Protein AF-A0A382HHN2-F1 (afdb_monomer)

Organism: NCBI:txid408172

Radius of gyration: 18.74 Å; Cα contacts (8 Å, |Δi|>4): 79; chains: 1; bounding box: 40×40×40 Å

Secondary structure (DSSP, 8-state):
--HHHHTT-SSEEE----TT-TTSSTT-HHHHHHHHHHHHHHHHH--S--EEEP----TTTTTTTTTTT---HHHHHHHHHHHHHHHHHHHHHHHTT---

Mean predicted aligned error: 4.88 Å

Foldseek 3Di:
DPVLVVVLAFAEEAEPDDPPARQADPPPVVSNVVSVVVRVVCVVPPPGRDYDYDPGAHPVGDPCPCVPVDDDPVCPVVVVVVVVVVVVVVVVCVVVVNDD

pLDDT: mean 94.33, std 5.47, range [62.47, 98.44]

Sequence (100 aa):
MDIVTWCNVPRYLHNDLPLGNPLGAPYDMEAQRQSIETALNLVETMNEPGVHVSNLSWPDGESWKPVYGRVTEANTEQLLQMGKENRARRAADKAQGLTR

Solvent-accessible surface area (backbone atoms only — not comparable to full-atom values): 6194 Å² total; per-residue (Å²): 126,61,68,59,58,72,67,52,40,63,73,42,72,43,54,80,51,64,91,95,30,77,46,35,62,90,90,38,62,65,50,31,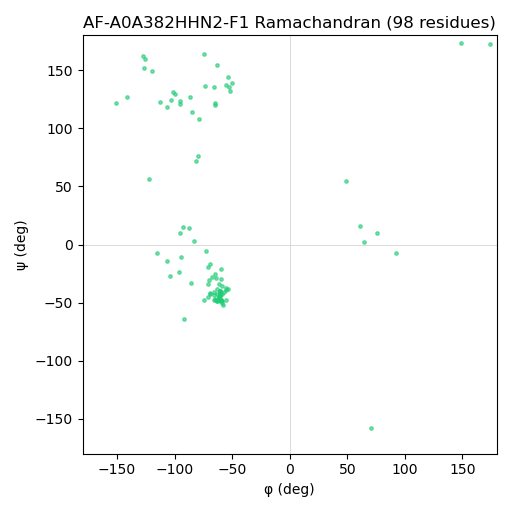48,51,44,51,53,52,48,54,47,43,69,78,68,54,89,57,62,39,78,46,73,57,89,65,73,49,93,85,52,70,72,59,64,80,61,58,90,59,82,43,86,93,45,44,66,60,52,51,50,54,51,52,51,54,52,52,48,54,53,50,38,49,74,73,68,52,78,132

Structure (mmCIF, N/CA/C/O backbone):
data_AF-A0A382HHN2-F1
#
_entry.id   AF-A0A382HHN2-F1
#
loop_
_atom_site.group_PDB
_atom_site.id
_atom_site.type_symbol
_atom_site.label_atom_id
_atom_site.label_alt_id
_atom_site.label_comp_id
_atom_site.label_asym_id
_atom_site.label_entity_id
_atom_site.label_seq_id
_atom_site.pdbx_PDB_ins_code
_atom_site.Cartn_x
_atom_site.Cartn_y
_atom_site.Cartn_z
_atom_site.occupancy
_atom_site.B_iso_or_equiv
_atom_site.auth_seq_id
_atom_site.auth_comp_id
_atom_site.auth_asym_id
_atom_site.auth_atom_id
_atom_site.pdbx_PDB_model_num
ATOM 1 N N . MET A 1 1 ? 6.295 -7.614 6.086 1.00 65.00 1 MET A N 1
ATOM 2 C CA . MET A 1 1 ? 5.400 -8.642 5.509 1.00 65.00 1 MET A CA 1
ATOM 3 C C . MET A 1 1 ? 5.031 -9.672 6.571 1.00 65.00 1 MET A C 1
ATOM 5 O O . MET A 1 1 ? 5.408 -10.826 6.451 1.00 65.00 1 MET A O 1
ATOM 9 N N . ASP A 1 2 ? 4.348 -9.264 7.642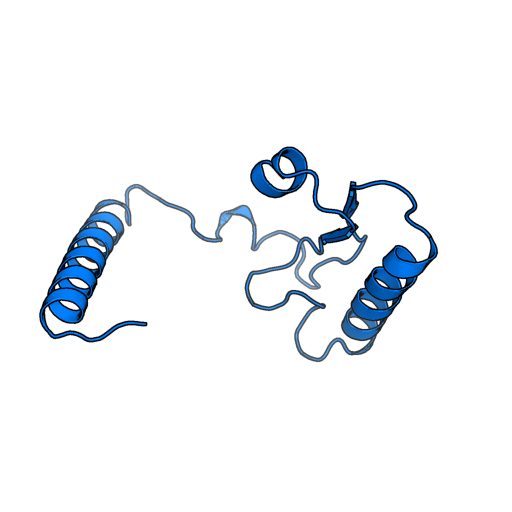 1.00 80.69 2 ASP A N 1
ATOM 10 C CA . ASP A 1 2 ? 4.087 -10.173 8.771 1.00 80.69 2 ASP A CA 1
ATOM 11 C C . ASP A 1 2 ? 2.745 -10.899 8.586 1.00 80.69 2 ASP A C 1
ATOM 13 O O . ASP A 1 2 ? 2.705 -12.084 8.274 1.00 80.69 2 ASP A O 1
ATOM 17 N N . ILE A 1 3 ? 1.638 -10.151 8.579 1.00 89.62 3 ILE A N 1
ATOM 18 C CA . ILE A 1 3 ? 0.292 -10.733 8.493 1.00 89.62 3 ILE A CA 1
ATOM 19 C C . ILE A 1 3 ? 0.025 -11.546 7.216 1.00 89.62 3 ILE A C 1
ATOM 21 O O . ILE A 1 3 ? -0.543 -12.627 7.295 1.00 89.62 3 ILE A O 1
ATOM 25 N N . VAL A 1 4 ? 0.430 -11.065 6.037 1.00 89.19 4 VAL A N 1
ATOM 26 C CA . VAL A 1 4 ? 0.134 -11.765 4.769 1.00 89.19 4 VAL A CA 1
ATOM 27 C C . VAL A 1 4 ? 0.933 -13.057 4.619 1.00 89.19 4 VAL A C 1
ATOM 29 O O . VAL A 1 4 ? 0.415 -14.037 4.090 1.00 89.19 4 VAL A O 1
ATOM 32 N N . THR A 1 5 ? 2.163 -13.073 5.134 1.00 85.69 5 THR A N 1
ATOM 33 C CA . THR A 1 5 ? 3.011 -14.266 5.165 1.00 85.69 5 THR A CA 1
ATOM 34 C C . THR A 1 5 ? 2.460 -15.258 6.179 1.00 85.69 5 THR A C 1
ATOM 36 O O . THR A 1 5 ? 2.300 -16.431 5.863 1.00 85.69 5 THR A O 1
ATOM 39 N N . TRP A 1 6 ? 2.086 -14.779 7.370 1.00 91.00 6 TRP A N 1
ATOM 40 C CA . TRP A 1 6 ? 1.482 -15.600 8.418 1.00 91.00 6 TRP A CA 1
ATOM 41 C C . TRP A 1 6 ? 0.164 -16.248 7.97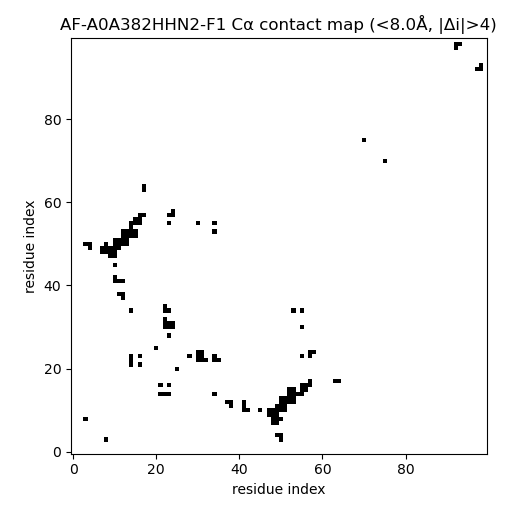9 1.00 91.00 6 TRP A C 1
ATOM 43 O O . TRP A 1 6 ? -0.059 -17.433 8.207 1.00 91.00 6 TRP A O 1
ATOM 53 N N . CYS A 1 7 ? -0.707 -15.485 7.314 1.00 92.75 7 CYS A N 1
ATOM 54 C CA . CYS A 1 7 ? -1.975 -15.986 6.786 1.00 92.75 7 CYS A CA 1
ATOM 55 C C . CYS A 1 7 ? -1.817 -16.896 5.561 1.00 92.75 7 CYS A C 1
ATOM 57 O O . CYS A 1 7 ? -2.822 -17.432 5.101 1.00 92.75 7 CYS A O 1
ATOM 59 N N . A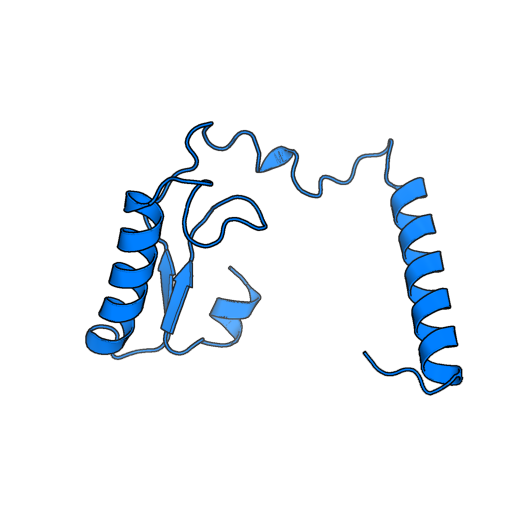SN A 1 8 ? -0.598 -17.059 5.035 1.00 92.69 8 ASN A N 1
ATOM 60 C CA . ASN A 1 8 ? -0.293 -17.883 3.872 1.00 92.69 8 ASN A CA 1
ATOM 61 C C . ASN A 1 8 ? -1.233 -17.596 2.688 1.00 92.69 8 ASN A C 1
ATOM 63 O O . ASN A 1 8 ? -1.941 -18.475 2.191 1.00 92.69 8 ASN A O 1
ATOM 67 N N . VAL A 1 9 ? -1.305 -16.318 2.298 1.00 93.00 9 VAL A N 1
ATOM 68 C CA . VAL A 1 9 ? -2.216 -15.861 1.239 1.00 93.00 9 VAL A CA 1
ATOM 69 C C . VAL A 1 9 ? -1.990 -16.651 -0.061 1.00 93.00 9 VAL A C 1
ATOM 71 O O . VAL A 1 9 ? -0.839 -16.851 -0.446 1.00 93.00 9 VAL A O 1
ATOM 74 N N . PRO A 1 10 ? -3.054 -17.081 -0.773 1.00 93.50 10 PRO A N 1
ATOM 75 C CA . PRO A 1 10 ? -2.893 -17.957 -1.933 1.00 93.50 10 PRO A CA 1
ATOM 76 C C . PRO A 1 10 ? -2.023 -17.349 -3.035 1.00 93.50 10 PRO A C 1
ATOM 78 O O . PRO A 1 10 ? -1.123 -17.998 -3.542 1.00 93.50 10 PRO A O 1
ATOM 81 N N . ARG A 1 11 ? -2.288 -16.098 -3.414 1.00 95.19 11 ARG A N 1
ATOM 82 C CA . ARG A 1 11 ? -1.537 -15.355 -4.433 1.00 95.19 11 ARG A CA 1
ATOM 83 C C . ARG A 1 11 ? -1.625 -13.879 -4.088 1.00 95.19 11 ARG A C 1
ATOM 85 O O . ARG A 1 11 ? -2.731 -13.349 -3.975 1.00 95.19 11 ARG A O 1
ATOM 92 N N . TYR A 1 12 ? -0.489 -13.223 -3.898 1.00 95.00 12 TYR A N 1
ATOM 93 C CA . TYR A 1 12 ? -0.450 -11.807 -3.549 1.00 95.00 12 TYR A CA 1
ATOM 94 C C . TYR A 1 12 ? 0.699 -11.106 -4.267 1.00 95.00 12 TYR A C 1
ATOM 96 O O . TYR A 1 12 ? 1.851 -11.515 -4.143 1.00 95.00 12 TYR A O 1
ATOM 104 N N . LEU A 1 13 ? 0.381 -10.021 -4.974 1.00 97.00 13 LEU A N 1
ATOM 105 C CA . LEU A 1 13 ? 1.367 -9.088 -5.505 1.00 97.00 13 LEU A CA 1
ATOM 106 C C . LEU A 1 13 ? 1.532 -7.916 -4.533 1.00 97.00 13 LEU A C 1
ATOM 108 O O . LEU A 1 13 ? 0.578 -7.189 -4.259 1.00 97.00 13 LEU A O 1
ATOM 112 N N . HIS A 1 14 ? 2.750 -7.713 -4.046 1.00 95.94 14 HIS A N 1
ATOM 113 C CA . HIS A 1 14 ? 3.142 -6.514 -3.329 1.00 95.94 14 HIS A CA 1
ATOM 114 C C . HIS A 1 14 ? 3.795 -5.512 -4.271 1.00 95.94 14 HIS A C 1
ATOM 116 O O . HIS A 1 14 ? 4.832 -5.810 -4.859 1.00 95.94 14 HIS A O 1
ATOM 122 N N . ASN A 1 15 ? 3.243 -4.305 -4.328 1.00 96.75 15 ASN A N 1
ATOM 123 C CA . ASN A 1 15 ? 3.944 -3.146 -4.863 1.00 96.75 15 ASN A CA 1
ATOM 124 C C . ASN A 1 15 ? 4.339 -2.256 -3.687 1.00 96.75 15 ASN A C 1
ATOM 126 O O . ASN A 1 15 ? 3.466 -1.781 -2.956 1.00 96.75 15 ASN A O 1
ATOM 130 N N . ASP A 1 16 ? 5.641 -2.052 -3.496 1.00 94.81 16 ASP A N 1
ATOM 131 C CA . ASP A 1 16 ? 6.176 -1.217 -2.417 1.00 94.81 16 ASP A CA 1
ATOM 132 C C . ASP A 1 16 ? 6.122 0.267 -2.813 1.00 94.81 1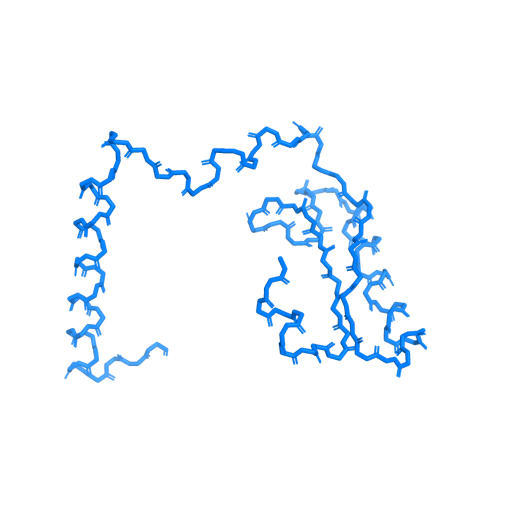6 ASP A C 1
ATOM 134 O O . ASP A 1 16 ? 7.120 0.900 -3.159 1.00 94.81 16 ASP A O 1
ATOM 138 N N . LEU A 1 17 ? 4.899 0.799 -2.838 1.00 95.75 17 LEU A N 1
ATOM 139 C CA . LEU A 1 17 ? 4.567 2.149 -3.288 1.00 95.75 17 LEU A CA 1
ATOM 140 C C . LEU A 1 17 ? 3.789 2.911 -2.195 1.00 95.75 17 LEU A C 1
ATOM 142 O O . LEU A 1 17 ? 3.178 2.286 -1.320 1.00 95.75 17 LEU A O 1
ATOM 146 N N . PRO A 1 18 ? 3.762 4.258 -2.233 1.00 94.75 18 PRO A N 1
ATOM 147 C CA . PRO A 1 18 ? 3.023 5.073 -1.274 1.00 94.75 18 PRO A CA 1
ATOM 148 C C . PRO A 1 18 ? 1.547 4.680 -1.155 1.00 94.75 18 PRO A C 1
ATOM 150 O O . PRO A 1 18 ? 0.883 4.370 -2.151 1.00 94.75 18 PRO A O 1
ATOM 153 N N . LEU A 1 19 ? 0.999 4.777 0.064 1.00 90.88 19 LEU A N 1
ATOM 154 C CA . LEU A 1 19 ? -0.411 4.470 0.314 1.00 90.88 19 LEU A CA 1
ATOM 155 C C . LEU A 1 19 ? -1.320 5.263 -0.639 1.00 90.88 19 LEU A C 1
ATOM 157 O O . LEU A 1 19 ? -1.151 6.465 -0.829 1.00 90.88 19 LEU A O 1
ATOM 161 N N . GLY A 1 20 ? -2.314 4.574 -1.202 1.00 92.62 20 GLY A N 1
ATOM 162 C CA . GLY A 1 20 ? -3.259 5.146 -2.161 1.00 92.62 20 GLY A CA 1
ATOM 163 C C . GLY A 1 20 ? -2.836 4.971 -3.618 1.00 92.62 20 GLY A C 1
ATOM 164 O O . GLY A 1 20 ? -3.653 5.204 -4.500 1.00 92.62 20 GLY A O 1
ATOM 165 N N . ASN A 1 21 ? -1.619 4.479 -3.872 1.00 95.69 21 ASN A N 1
ATOM 166 C CA . ASN A 1 21 ? -1.079 4.268 -5.216 1.00 95.69 21 ASN A CA 1
ATOM 167 C C . ASN A 1 21 ? -0.675 2.795 -5.438 1.00 95.69 21 ASN A C 1
ATOM 169 O O . ASN A 1 21 ? 0.480 2.507 -5.747 1.00 95.69 21 ASN A O 1
ATOM 173 N N . PRO A 1 22 ? -1.598 1.828 -5.256 1.00 94.75 22 PRO A N 1
ATOM 174 C CA . PRO A 1 22 ? -1.248 0.408 -5.192 1.00 94.75 22 PRO A CA 1
ATOM 175 C C . PRO A 1 22 ? -0.778 -0.184 -6.525 1.00 94.75 22 PRO A C 1
ATOM 177 O O . PRO A 1 22 ? -0.201 -1.266 -6.521 1.00 94.75 22 PRO A O 1
ATOM 180 N N . LEU A 1 23 ? -1.046 0.480 -7.654 1.00 96.94 23 LEU A N 1
ATOM 181 C CA . LEU A 1 23 ? -0.715 -0.020 -8.993 1.00 96.94 23 LEU A CA 1
ATOM 182 C C . LEU A 1 23 ? 0.472 0.707 -9.638 1.00 96.94 23 LEU A C 1
ATOM 184 O O . LEU A 1 23 ? 1.007 0.216 -10.619 1.00 96.94 23 LEU A O 1
ATOM 188 N N . GLY A 1 24 ? 0.890 1.856 -9.111 1.00 96.75 24 GLY A N 1
ATOM 189 C CA . GLY A 1 24 ? 1.857 2.740 -9.763 1.00 96.75 24 GLY A CA 1
ATOM 190 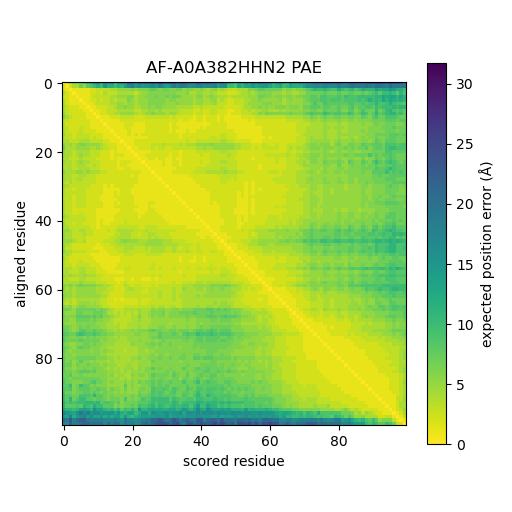C C . GLY A 1 24 ? 1.596 4.198 -9.403 1.00 96.75 24 GLY A C 1
ATOM 191 O O . GLY A 1 24 ? 0.586 4.511 -8.767 1.00 96.75 24 GLY A O 1
ATOM 192 N N . ALA A 1 25 ? 2.492 5.094 -9.816 1.00 96.25 25 ALA A N 1
ATOM 193 C CA . ALA A 1 25 ? 2.299 6.529 -9.639 1.00 96.25 25 ALA A CA 1
ATOM 194 C C . ALA A 1 25 ? 1.069 7.041 -10.420 1.00 96.25 25 ALA A C 1
ATOM 196 O O . ALA A 1 25 ? 0.663 6.433 -11.420 1.00 96.25 25 ALA A O 1
ATOM 197 N N . PRO A 1 26 ? 0.452 8.159 -9.991 1.00 96.06 26 PRO A N 1
ATOM 198 C CA . PRO A 1 26 ? -0.624 8.791 -10.741 1.00 96.06 26 PRO A CA 1
ATOM 199 C C . PRO A 1 26 ? -0.219 9.036 -12.196 1.00 96.06 26 PRO A C 1
ATOM 201 O O . PRO A 1 26 ? 0.854 9.571 -12.463 1.00 96.06 26 PRO A O 1
ATOM 204 N N . TYR A 1 27 ? -1.099 8.657 -13.123 1.00 96.00 27 TYR A N 1
ATOM 205 C CA . TYR A 1 27 ? -0.917 8.795 -14.576 1.00 96.00 27 TYR A CA 1
ATOM 206 C C . TYR A 1 27 ? 0.232 7.986 -15.200 1.00 96.00 27 TYR A C 1
ATOM 208 O O . TYR A 1 27 ? 0.401 8.034 -16.418 1.00 96.00 27 TYR A O 1
ATOM 216 N N . ASP A 1 28 ? 0.962 7.185 -14.421 1.00 97.00 28 ASP A N 1
ATOM 217 C CA . ASP A 1 28 ? 1.908 6.204 -14.952 1.00 97.00 28 ASP A CA 1
ATOM 218 C C . ASP A 1 28 ? 1.156 4.951 -15.425 1.00 97.00 28 ASP A C 1
ATOM 220 O O . ASP A 1 28 ? 1.086 3.922 -14.750 1.00 97.00 28 ASP A O 1
ATOM 224 N N . MET A 1 29 ? 0.519 5.078 -16.590 1.00 97.75 29 MET A N 1
ATOM 225 C CA . MET A 1 29 ? -0.299 4.021 -17.189 1.00 97.75 29 MET A CA 1
ATOM 226 C C . MET A 1 29 ? 0.499 2.744 -17.461 1.00 97.75 29 MET A C 1
ATOM 228 O O . MET A 1 29 ? -0.066 1.653 -17.426 1.00 97.75 29 MET A O 1
ATOM 232 N N . GLU A 1 30 ? 1.798 2.873 -17.725 1.00 97.44 30 GLU A N 1
ATOM 233 C CA . GLU A 1 30 ? 2.656 1.736 -18.035 1.00 97.44 30 GLU A CA 1
ATOM 234 C C . GLU A 1 30 ? 2.966 0.924 -16.774 1.00 97.44 30 GLU A C 1
ATOM 236 O O . GLU A 1 30 ? 2.740 -0.288 -16.768 1.00 97.44 30 GLU A O 1
ATOM 241 N N . ALA A 1 31 ? 3.363 1.576 -15.674 1.00 97.00 31 ALA A N 1
ATOM 242 C CA . ALA A 1 31 ? 3.546 0.897 -14.390 1.00 97.00 31 ALA A CA 1
ATOM 243 C C . ALA A 1 31 ? 2.240 0.256 -13.891 1.00 97.00 31 ALA A C 1
ATOM 245 O O . ALA A 1 31 ? 2.233 -0.889 -13.431 1.00 97.00 31 ALA A O 1
ATOM 246 N N . GLN A 1 32 ? 1.114 0.962 -14.042 1.00 97.88 32 GLN A N 1
ATOM 247 C CA . GLN A 1 32 ? -0.209 0.453 -13.667 1.00 97.88 32 GLN A CA 1
ATOM 248 C C . GLN A 1 32 ? -0.591 -0.796 -14.464 1.00 97.88 32 GLN A C 1
ATOM 250 O O . GLN A 1 32 ? -1.063 -1.778 -13.885 1.00 97.88 32 GLN A O 1
ATOM 255 N N . ARG A 1 33 ? -0.346 -0.789 -15.779 1.00 98.25 33 ARG A N 1
ATOM 256 C CA . ARG A 1 33 ? -0.562 -1.949 -16.648 1.00 98.25 33 ARG A CA 1
ATOM 257 C C . ARG A 1 33 ? 0.338 -3.115 -16.246 1.00 98.25 33 ARG A C 1
ATOM 259 O O . ARG A 1 33 ? -0.169 -4.214 -16.036 1.00 98.25 33 ARG A O 1
ATOM 266 N N . GLN A 1 34 ? 1.634 -2.868 -16.059 1.00 98.12 34 GLN A N 1
ATOM 267 C CA . GLN A 1 34 ? 2.599 -3.885 -15.638 1.00 98.12 34 GLN A CA 1
ATOM 268 C C . GLN A 1 34 ? 2.202 -4.542 -14.308 1.00 98.12 34 GLN A C 1
ATOM 270 O O . GLN A 1 34 ? 2.320 -5.759 -14.155 1.00 98.12 34 GLN A O 1
ATOM 275 N N . SER A 1 35 ? 1.708 -3.754 -13.349 1.00 98.06 35 SER A N 1
ATOM 276 C CA . SER A 1 35 ? 1.226 -4.239 -12.054 1.00 98.06 35 SER A CA 1
ATOM 277 C C . SER A 1 35 ? 0.073 -5.236 -12.206 1.00 98.06 35 SER A C 1
ATOM 279 O O . SER A 1 35 ? 0.103 -6.331 -11.638 1.00 98.06 35 SER A O 1
ATOM 281 N N . ILE A 1 36 ? -0.916 -4.892 -13.035 1.00 97.88 36 ILE A N 1
ATOM 282 C CA . ILE A 1 36 ? -2.072 -5.750 -13.314 1.00 97.88 36 ILE A CA 1
ATOM 283 C C . ILE A 1 36 ? -1.639 -7.017 -14.056 1.00 97.88 36 ILE A C 1
ATOM 285 O O . ILE A 1 36 ? -2.015 -8.114 -13.650 1.00 97.88 36 ILE A O 1
ATOM 289 N N . GLU A 1 37 ? -0.827 -6.889 -15.105 1.00 98.12 37 GLU A N 1
ATOM 290 C CA . GLU A 1 37 ? -0.317 -8.032 -15.873 1.00 98.12 37 GLU A CA 1
ATOM 291 C C . GLU A 1 37 ? 0.481 -8.990 -14.988 1.00 98.12 37 GLU A C 1
ATOM 293 O O . GLU A 1 37 ? 0.269 -10.198 -15.037 1.00 98.12 37 GLU A O 1
ATOM 298 N N . THR A 1 38 ? 1.334 -8.461 -14.106 1.00 98.00 38 THR A N 1
ATOM 299 C CA . THR A 1 38 ? 2.074 -9.276 -13.134 1.00 98.00 38 THR A CA 1
ATOM 300 C C . THR A 1 38 ? 1.111 -10.025 -12.220 1.00 98.00 38 THR A C 1
ATOM 302 O O . THR A 1 38 ? 1.242 -11.236 -12.070 1.00 98.00 38 THR A O 1
ATOM 305 N N . ALA A 1 39 ? 0.113 -9.344 -11.650 1.00 97.25 39 ALA A N 1
ATOM 306 C CA . ALA A 1 39 ? -0.863 -9.978 -10.768 1.00 97.25 39 ALA A CA 1
ATOM 307 C C . ALA A 1 39 ? -1.654 -11.091 -11.475 1.00 97.25 39 ALA A C 1
ATOM 309 O O . ALA A 1 39 ? -1.845 -12.161 -10.897 1.00 97.25 39 ALA A O 1
ATOM 310 N N . LEU A 1 40 ? -2.076 -10.864 -12.723 1.00 97.50 40 LEU A N 1
ATOM 311 C CA . LEU A 1 40 ? -2.769 -11.865 -13.536 1.00 97.50 40 LEU A CA 1
ATOM 312 C C . LEU A 1 40 ? -1.855 -13.049 -13.871 1.00 97.50 40 LEU A C 1
ATOM 314 O O . LEU A 1 40 ? -2.273 -14.192 -13.726 1.00 97.50 40 LEU A O 1
ATOM 318 N N . ASN A 1 41 ? -0.585 -12.806 -14.195 1.00 97.44 41 ASN A N 1
ATOM 319 C CA . ASN A 1 41 ? 0.379 -13.879 -14.433 1.00 97.44 41 ASN A CA 1
ATOM 320 C C . ASN A 1 41 ? 0.585 -14.758 -13.189 1.00 97.44 41 ASN A C 1
ATOM 322 O O . ASN A 1 41 ? 0.755 -15.970 -13.322 1.00 97.44 41 ASN A O 1
ATOM 326 N N . LEU A 1 42 ? 0.528 -14.204 -11.969 1.00 97.00 42 LEU A N 1
ATOM 327 C CA . LEU A 1 42 ? 0.584 -15.015 -10.741 1.00 97.00 42 LEU A CA 1
ATOM 328 C C . LEU A 1 42 ? -0.619 -15.958 -10.613 1.00 97.00 42 LEU A C 1
ATOM 330 O O . LEU A 1 42 ? -0.485 -17.024 -10.017 1.00 97.00 42 LEU A O 1
ATOM 334 N N . VAL A 1 43 ? -1.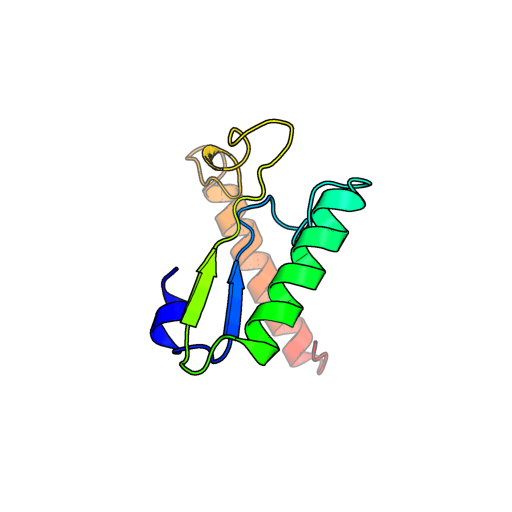784 -15.601 -11.171 1.00 95.62 43 VAL A N 1
ATOM 335 C CA . VAL A 1 43 ? -2.956 -16.493 -11.206 1.00 95.62 43 VAL A CA 1
ATOM 336 C C . VAL A 1 43 ? -2.633 -17.773 -11.969 1.00 95.62 43 VAL A C 1
ATOM 338 O O . VAL A 1 43 ? -3.026 -18.846 -11.518 1.00 95.62 43 VAL A O 1
ATOM 341 N N . GLU A 1 44 ? -1.899 -17.667 -13.070 1.00 95.88 44 GLU A N 1
ATOM 342 C CA . GLU A 1 44 ? -1.568 -18.800 -13.937 1.00 95.88 44 GLU A CA 1
ATOM 343 C C . GLU A 1 44 ? -0.318 -19.566 -13.487 1.00 95.88 44 GLU A C 1
ATOM 345 O O . GLU A 1 44 ? -0.235 -20.777 -13.676 1.00 95.88 44 GLU A O 1
ATOM 350 N N . THR A 1 45 ? 0.665 -18.872 -12.906 1.00 96.12 45 THR A N 1
ATOM 351 C CA . THR A 1 45 ? 2.020 -19.421 -12.701 1.00 96.12 45 THR A CA 1
ATOM 352 C C . THR A 1 45 ? 2.327 -19.852 -11.269 1.00 96.12 45 THR A C 1
ATOM 354 O O . THR A 1 45 ? 3.162 -20.738 -11.072 1.00 96.12 45 THR A O 1
ATOM 357 N N . MET A 1 46 ? 1.683 -19.260 -10.255 1.00 96.19 46 MET A N 1
ATOM 358 C CA . MET A 1 46 ? 1.899 -19.660 -8.863 1.00 96.19 46 MET A CA 1
ATOM 359 C C . MET A 1 46 ? 1.015 -20.851 -8.500 1.00 96.19 46 MET A C 1
ATOM 361 O O . MET A 1 46 ? -0.206 -20.728 -8.409 1.00 96.19 46 MET A O 1
ATOM 365 N N . ASN A 1 47 ? 1.661 -21.988 -8.237 1.00 95.38 47 ASN A N 1
ATOM 366 C CA . ASN A 1 47 ? 0.999 -23.227 -7.817 1.00 95.38 47 ASN A CA 1
ATOM 367 C C . ASN A 1 47 ? 0.941 -23.408 -6.293 1.00 95.38 47 ASN A C 1
ATOM 369 O O . ASN A 1 47 ? 0.228 -24.282 -5.815 1.00 95.38 47 ASN A O 1
ATOM 373 N N . GLU A 1 48 ? 1.661 -22.579 -5.539 1.00 95.19 48 GLU A N 1
ATOM 374 C CA . GLU A 1 48 ? 1.705 -22.613 -4.078 1.00 95.19 48 GLU A CA 1
ATOM 375 C C . GLU A 1 48 ? 1.379 -21.228 -3.503 1.00 95.19 48 GLU A C 1
ATOM 377 O O . GLU A 1 48 ? 1.667 -20.221 -4.163 1.00 95.19 48 GLU A O 1
ATOM 382 N N . PRO A 1 49 ? 0.814 -21.156 -2.282 1.00 94.88 49 PRO A N 1
ATOM 383 C CA . PRO A 1 49 ? 0.625 -19.906 -1.559 1.00 94.88 49 PRO A CA 1
ATOM 384 C C . PRO A 1 49 ? 1.890 -19.050 -1.490 1.00 94.88 49 PRO A C 1
ATOM 386 O O . PRO A 1 49 ? 2.985 -19.558 -1.244 1.00 94.88 49 PRO A O 1
ATOM 389 N N . GLY A 1 50 ? 1.750 -17.735 -1.666 1.00 93.19 50 GLY A N 1
ATOM 390 C CA . GLY A 1 50 ? 2.898 -16.852 -1.536 1.00 93.19 50 GLY A CA 1
ATOM 391 C C . GLY A 1 50 ? 2.679 -15.390 -1.895 1.00 93.19 50 GLY A C 1
ATOM 392 O O . GLY A 1 50 ? 1.649 -14.960 -2.422 1.00 93.19 50 GLY A O 1
ATOM 393 N N . VAL A 1 51 ? 3.727 -14.627 -1.593 1.00 94.75 51 VAL A N 1
ATOM 394 C CA . VAL A 1 51 ? 3.849 -13.193 -1.842 1.00 94.75 51 VAL A CA 1
ATOM 395 C C . VAL A 1 51 ? 4.925 -12.977 -2.899 1.00 94.75 51 VAL A C 1
ATOM 397 O O . VAL A 1 51 ? 6.077 -13.358 -2.702 1.00 94.75 51 VAL A O 1
ATOM 400 N N . HIS A 1 52 ? 4.560 -12.327 -3.998 1.00 95.50 52 HIS A N 1
ATOM 401 C CA . HIS A 1 52 ? 5.493 -11.809 -4.989 1.00 95.50 52 HIS A CA 1
ATOM 402 C C . HIS A 1 52 ? 5.662 -10.307 -4.768 1.00 95.50 52 HIS A C 1
ATOM 404 O O . HIS A 1 52 ? 4.670 -9.594 -4.646 1.00 95.50 52 HIS A O 1
ATOM 410 N N . VAL A 1 53 ? 6.897 -9.813 -4.714 1.00 95.81 53 VAL A N 1
ATOM 411 C CA . VAL A 1 53 ? 7.187 -8.376 -4.604 1.00 95.81 53 VAL A CA 1
ATOM 412 C C . VAL A 1 53 ? 7.627 -7.883 -5.974 1.00 95.81 53 VAL A C 1
ATOM 414 O O . VAL A 1 53 ? 8.547 -8.454 -6.552 1.00 95.81 53 VAL A O 1
ATOM 417 N N . SER A 1 54 ? 6.953 -6.866 -6.507 1.00 96.81 54 SER A N 1
ATOM 418 C CA . SER A 1 54 ? 7.314 -6.294 -7.803 1.00 96.81 54 SER A CA 1
ATOM 419 C C . SER A 1 54 ? 8.573 -5.430 -7.716 1.00 96.81 54 SER A C 1
ATOM 421 O O . SER A 1 54 ? 8.979 -4.986 -6.643 1.00 96.81 54 SER A O 1
ATOM 423 N N . ASN A 1 55 ? 9.159 -5.146 -8.879 1.00 95.38 55 ASN A N 1
ATOM 424 C CA . ASN A 1 55 ? 10.283 -4.218 -9.025 1.00 95.38 55 ASN A CA 1
ATOM 425 C C . ASN A 1 55 ? 9.828 -2.779 -9.339 1.00 95.38 55 ASN A C 1
ATOM 427 O O . ASN A 1 55 ? 10.636 -1.977 -9.806 1.00 95.38 55 ASN A O 1
ATOM 431 N N . LEU A 1 56 ? 8.541 -2.456 -9.152 1.00 96.19 56 LEU A N 1
ATOM 432 C CA . LEU A 1 56 ? 8.047 -1.097 -9.368 1.00 96.19 56 LEU A CA 1
ATOM 433 C C . LEU A 1 56 ? 8.669 -0.150 -8.339 1.00 96.19 56 LEU A C 1
ATOM 435 O O . LEU A 1 56 ? 8.714 -0.458 -7.149 1.00 96.19 56 LEU A O 1
ATOM 439 N N . SER A 1 57 ? 9.108 1.018 -8.797 1.00 95.19 57 SER A N 1
ATOM 440 C CA . SER A 1 57 ? 9.679 2.061 -7.951 1.00 95.19 57 SER A CA 1
ATOM 441 C C . SER A 1 57 ? 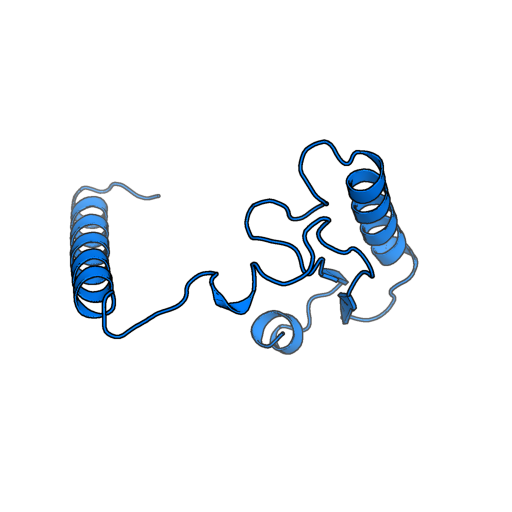8.857 3.340 -8.038 1.00 95.19 57 SER A C 1
ATOM 443 O O . SER A 1 57 ? 8.231 3.648 -9.053 1.00 95.19 57 SER A O 1
ATOM 445 N N . TRP A 1 58 ? 8.845 4.098 -6.944 1.00 95.94 58 TRP A N 1
ATOM 446 C CA . TRP A 1 58 ? 8.251 5.426 -6.958 1.00 95.94 58 TRP A CA 1
ATOM 447 C C . TRP A 1 58 ? 9.167 6.405 -7.716 1.00 95.94 58 TRP A C 1
ATOM 449 O O . TRP A 1 58 ? 10.374 6.387 -7.453 1.00 95.94 58 TRP A O 1
ATOM 459 N N . PRO A 1 59 ? 8.640 7.282 -8.597 1.00 94.25 59 PRO A N 1
ATOM 460 C CA . PRO A 1 59 ? 9.463 8.200 -9.391 1.00 94.25 59 PRO A CA 1
ATOM 461 C C . PRO A 1 59 ? 10.391 9.094 -8.556 1.00 94.25 59 PRO A C 1
ATOM 463 O O . PRO A 1 59 ? 11.542 9.306 -8.928 1.00 94.25 59 PRO A O 1
ATOM 466 N N . ASP A 1 60 ? 9.926 9.550 -7.387 1.00 93.94 60 ASP A N 1
ATOM 467 C CA . ASP A 1 60 ? 10.701 10.406 -6.470 1.00 93.94 60 ASP A CA 1
ATOM 468 C C . ASP A 1 60 ? 11.574 9.606 -5.477 1.00 93.94 60 ASP A C 1
ATOM 470 O O . ASP A 1 60 ? 12.049 10.128 -4.460 1.00 93.94 60 ASP A O 1
ATOM 474 N N . GLY A 1 61 ? 11.756 8.308 -5.733 1.00 94.56 61 GLY A N 1
ATOM 475 C CA . GLY A 1 61 ? 12.496 7.392 -4.874 1.00 94.56 61 GLY A CA 1
ATOM 476 C C . GLY A 1 61 ? 11.780 7.067 -3.560 1.00 94.56 61 GLY A C 1
ATOM 477 O O . GLY A 1 61 ? 10.563 7.174 -3.427 1.00 94.56 61 GLY A O 1
ATOM 478 N N . GLU A 1 62 ? 12.548 6.639 -2.558 1.00 95.50 62 GLU A N 1
ATOM 479 C CA . GLU A 1 62 ? 12.012 6.069 -1.311 1.00 95.50 62 GLU A CA 1
ATOM 480 C C . GLU A 1 62 ? 11.872 7.071 -0.155 1.00 95.50 62 GLU A C 1
ATOM 482 O O . GLU A 1 62 ? 11.601 6.687 0.984 1.00 95.50 62 GLU A O 1
ATOM 487 N N . SER A 1 63 ? 12.043 8.368 -0.422 1.00 94.38 63 SER A N 1
ATOM 488 C CA . SER A 1 63 ? 12.007 9.425 0.603 1.00 94.38 63 SER A CA 1
ATOM 489 C C . SER A 1 63 ? 10.674 9.502 1.367 1.00 94.38 63 SER A C 1
ATOM 491 O O . SER A 1 63 ? 10.636 9.979 2.502 1.00 94.38 63 SER A O 1
ATOM 493 N N . TRP A 1 64 ? 9.594 8.969 0.788 1.00 92.44 64 TRP A N 1
ATOM 494 C CA . TRP A 1 64 ? 8.276 8.861 1.414 1.00 92.44 64 TRP A CA 1
ATOM 495 C C . TRP A 1 64 ? 8.226 7.837 2.560 1.00 92.44 64 TRP A C 1
ATOM 497 O O . TRP A 1 64 ? 7.475 8.037 3.516 1.00 92.44 64 TRP A O 1
ATOM 507 N N . LYS A 1 65 ? 9.029 6.764 2.511 1.00 93.19 65 LYS A N 1
ATOM 508 C CA . LYS A 1 65 ? 9.001 5.671 3.500 1.00 93.19 65 LYS A CA 1
ATOM 509 C C . LYS A 1 65 ? 9.253 6.149 4.937 1.00 93.19 65 LYS A C 1
ATOM 511 O O . LYS A 1 65 ? 8.427 5.853 5.798 1.00 93.19 65 LYS A O 1
ATOM 516 N N . PRO A 1 66 ? 10.330 6.907 5.242 1.00 94.00 66 PRO A N 1
ATOM 517 C CA . PRO A 1 66 ? 10.622 7.309 6.619 1.00 94.00 66 PRO A CA 1
ATOM 518 C C . PRO A 1 66 ? 9.656 8.355 7.186 1.00 94.00 66 PRO A C 1
ATOM 520 O O . PRO A 1 66 ? 9.609 8.531 8.403 1.00 94.00 66 PRO A O 1
ATOM 523 N N . VAL A 1 67 ? 8.923 9.088 6.342 1.00 90.56 67 VAL A N 1
ATOM 524 C CA . VAL A 1 67 ? 7.987 10.135 6.790 1.00 90.56 67 VAL A CA 1
ATOM 525 C C . VAL A 1 67 ? 6.552 9.629 6.902 1.00 90.56 67 VAL A C 1
ATOM 527 O O . VAL A 1 67 ? 5.759 10.185 7.664 1.00 90.56 67 VAL A O 1
ATOM 530 N N . TYR A 1 68 ? 6.213 8.561 6.182 1.00 88.00 68 TYR A N 1
ATOM 531 C CA . TYR A 1 68 ? 4.871 8.009 6.166 1.00 88.00 68 TYR A CA 1
ATOM 532 C C . TYR A 1 68 ? 4.469 7.448 7.537 1.00 88.00 68 TYR A C 1
ATOM 534 O O . TYR A 1 68 ? 5.123 6.566 8.088 1.00 88.00 68 TYR A O 1
ATOM 542 N N . GLY A 1 69 ? 3.376 7.974 8.101 1.00 88.38 69 GLY A N 1
ATOM 543 C CA . GLY A 1 69 ? 2.852 7.533 9.399 1.00 88.38 69 GLY A CA 1
ATOM 544 C C . GLY A 1 69 ? 3.820 7.727 10.571 1.00 88.38 69 GLY A C 1
ATOM 545 O O . GLY A 1 69 ? 3.626 7.115 11.622 1.00 88.38 69 GLY A O 1
ATOM 546 N N . ARG A 1 70 ? 4.867 8.547 10.405 1.00 93.94 70 ARG A N 1
ATOM 547 C CA . ARG A 1 70 ? 5.909 8.710 11.416 1.00 93.94 70 ARG A CA 1
ATOM 548 C C . ARG A 1 70 ? 5.334 9.341 12.681 1.00 93.94 70 ARG A C 1
ATOM 550 O O . ARG A 1 70 ? 4.858 10.478 12.673 1.00 93.94 70 ARG A O 1
ATOM 557 N N . VAL A 1 71 ? 5.446 8.613 13.785 1.00 95.31 71 VAL A N 1
ATOM 558 C CA . VAL A 1 71 ? 5.172 9.136 15.122 1.00 95.31 71 VAL A CA 1
ATOM 559 C C . VAL A 1 71 ? 6.447 9.780 15.653 1.00 95.31 71 VAL A C 1
ATOM 561 O O . VAL A 1 71 ? 7.522 9.181 15.627 1.00 95.31 71 VAL A O 1
ATOM 564 N N . THR A 1 72 ? 6.332 11.026 16.088 1.00 96.44 72 THR A N 1
ATOM 565 C CA . THR A 1 72 ? 7.410 11.823 16.674 1.00 96.44 72 THR A CA 1
ATOM 566 C C . THR A 1 72 ? 6.941 12.381 18.009 1.00 96.44 72 THR A C 1
ATOM 568 O O . THR A 1 72 ? 5.740 12.457 18.274 1.00 96.44 72 THR A O 1
ATOM 571 N N . GLU A 1 73 ? 7.869 12.825 18.853 1.00 96.88 73 GLU A N 1
ATOM 572 C CA . GLU A 1 73 ? 7.514 13.483 20.118 1.00 96.88 73 GLU A CA 1
ATOM 573 C C . GLU A 1 73 ? 6.555 14.663 19.890 1.00 96.88 73 GLU A C 1
ATOM 575 O O . GLU A 1 73 ? 5.570 14.808 20.608 1.00 96.88 73 GLU A O 1
ATOM 580 N N . ALA A 1 74 ? 6.765 15.420 18.808 1.00 96.50 74 ALA A N 1
ATOM 581 C CA . ALA A 1 74 ? 5.945 16.574 18.446 1.00 96.50 74 ALA A CA 1
ATOM 582 C C . ALA A 1 74 ? 4.485 16.239 18.081 1.00 96.50 74 ALA A C 1
ATOM 584 O O . ALA A 1 74 ? 3.632 17.113 18.198 1.00 96.50 74 ALA A O 1
ATOM 585 N N . ASN A 1 75 ? 4.173 15.017 17.626 1.00 96.31 75 ASN A N 1
ATOM 586 C CA . ASN A 1 75 ? 2.809 14.640 17.216 1.00 96.31 75 ASN A CA 1
ATOM 587 C C . ASN A 1 75 ? 2.161 13.556 18.092 1.00 96.31 75 ASN A C 1
ATOM 589 O O . ASN A 1 75 ? 0.972 13.277 17.935 1.00 96.31 75 ASN A O 1
ATOM 593 N N . THR A 1 76 ? 2.908 12.962 19.025 1.00 97.69 76 THR A N 1
ATOM 594 C CA . THR A 1 76 ? 2.447 11.815 19.822 1.00 97.69 76 THR A CA 1
ATOM 595 C C . THR A 1 76 ? 1.191 12.145 20.628 1.00 97.69 76 THR A C 1
ATOM 597 O O . THR A 1 76 ? 0.217 11.391 20.589 1.00 97.69 76 THR A O 1
ATOM 600 N N . GLU A 1 77 ? 1.175 13.281 21.328 1.00 98.06 77 GLU A N 1
ATOM 601 C CA . GLU A 1 77 ? 0.031 13.686 22.153 1.00 98.06 77 GLU A CA 1
ATOM 602 C C . GLU A 1 77 ? -1.215 13.973 21.304 1.00 98.06 77 GLU A C 1
ATOM 604 O O . GLU A 1 77 ? -2.308 13.483 21.605 1.00 98.06 77 GLU A O 1
ATOM 609 N N . GLN A 1 78 ? -1.039 14.677 20.182 1.00 97.62 78 GLN A N 1
ATOM 610 C CA . GLN A 1 78 ? -2.115 14.949 19.232 1.00 97.62 78 GLN A CA 1
ATOM 611 C C . GLN A 1 78 ? -2.708 13.649 18.666 1.00 97.62 78 GLN A C 1
ATOM 613 O O . GLN A 1 78 ? -3.927 13.472 18.666 1.00 97.62 78 GLN A O 1
ATOM 618 N N . LEU A 1 79 ? -1.867 12.712 18.215 1.00 97.38 79 LEU A N 1
ATOM 619 C CA . LEU A 1 79 ? -2.316 11.426 17.673 1.00 97.38 79 LEU A CA 1
ATOM 620 C C . LEU A 1 79 ? -3.048 10.586 18.726 1.00 97.38 79 LEU A C 1
ATOM 622 O O . LEU A 1 79 ? -4.057 9.942 18.416 1.00 97.38 79 LEU A O 1
ATOM 626 N N . LEU A 1 80 ? -2.587 10.616 19.979 1.00 97.56 80 LEU A N 1
ATOM 627 C CA . LEU A 1 80 ? -3.265 9.951 21.088 1.00 97.56 80 LEU A CA 1
ATOM 628 C C . LEU A 1 80 ? -4.671 10.524 21.296 1.00 97.56 80 LEU A C 1
ATOM 630 O O . LEU A 1 80 ? -5.630 9.756 21.443 1.00 97.56 80 LEU A O 1
ATOM 634 N N . GLN A 1 81 ? -4.798 11.851 21.288 1.00 98.19 81 GLN A N 1
ATOM 635 C CA . GLN A 1 81 ? -6.075 12.537 21.445 1.00 98.19 81 GLN A CA 1
ATOM 636 C C . GLN A 1 81 ? -7.034 12.219 20.289 1.00 98.19 81 GLN A C 1
ATOM 638 O O . GLN A 1 81 ? -8.144 11.742 20.535 1.00 98.19 81 GLN A O 1
ATOM 643 N N . MET A 1 82 ? -6.571 12.322 19.038 1.00 97.88 82 MET A N 1
ATOM 644 C CA . MET A 1 82 ? -7.336 11.910 17.851 1.00 97.88 82 MET A CA 1
ATOM 645 C C . MET A 1 82 ? -7.792 10.446 17.949 1.00 97.88 82 MET A C 1
ATOM 647 O O . MET A 1 82 ? -8.914 10.095 17.581 1.00 97.88 82 MET A O 1
ATOM 651 N N . GLY A 1 83 ? -6.938 9.564 18.475 1.00 97.44 83 GLY A N 1
ATOM 652 C CA . GLY A 1 83 ? -7.270 8.163 18.715 1.00 97.44 83 GLY A CA 1
ATOM 653 C C . GLY A 1 83 ? -8.399 7.973 19.733 1.00 97.44 83 GLY A C 1
ATOM 654 O O . GLY A 1 83 ? -9.284 7.142 19.512 1.00 97.44 83 GLY A O 1
ATOM 655 N N . LYS A 1 84 ? -8.393 8.734 20.836 1.00 98.44 84 LYS A N 1
ATOM 656 C CA . LYS A 1 84 ? -9.461 8.711 21.853 1.00 98.44 84 LYS A CA 1
ATOM 657 C C . LYS A 1 84 ? -10.788 9.185 21.261 1.00 98.44 84 LYS A C 1
ATOM 659 O O . LYS A 1 84 ? -11.787 8.481 21.392 1.00 98.44 84 LYS A O 1
ATOM 664 N N . GLU A 1 85 ? -10.774 10.306 20.549 1.00 98.06 85 GLU A N 1
ATOM 665 C CA . GLU A 1 85 ? -11.956 10.879 19.894 1.00 98.06 85 GLU A CA 1
ATOM 666 C C . GLU A 1 85 ? -12.548 9.932 18.850 1.00 98.06 85 GLU A C 1
ATOM 668 O O . GLU A 1 85 ? -13.751 9.676 18.845 1.00 98.06 85 GLU A O 1
ATOM 673 N N . ASN A 1 86 ? -11.703 9.329 18.009 1.00 97.06 86 ASN A N 1
ATOM 674 C CA . ASN A 1 86 ? -12.141 8.361 17.008 1.00 97.06 86 ASN A CA 1
ATOM 675 C C . ASN A 1 86 ? -12.812 7.133 17.641 1.00 97.06 86 ASN A C 1
ATOM 677 O O . ASN A 1 86 ? -13.807 6.642 17.109 1.00 97.06 86 ASN A O 1
ATOM 681 N N . ARG A 1 87 ? -12.290 6.626 18.767 1.00 96.69 87 ARG A N 1
ATOM 682 C CA . ARG A 1 87 ? -12.908 5.504 19.494 1.00 96.69 87 ARG A CA 1
ATOM 683 C C . ARG A 1 87 ? -14.229 5.906 20.147 1.00 96.69 87 ARG A C 1
ATOM 685 O O . ARG A 1 87 ? -15.187 5.148 20.039 1.00 96.69 87 ARG A O 1
ATOM 692 N N . ALA A 1 88 ? -14.293 7.086 20.767 1.00 97.19 88 ALA A N 1
ATOM 693 C CA . ALA A 1 88 ? -15.520 7.608 21.367 1.00 97.19 88 ALA A CA 1
ATOM 694 C C . ALA A 1 88 ? -16.624 7.798 20.316 1.00 97.19 88 ALA A C 1
ATOM 696 O O . ALA A 1 88 ? -17.740 7.324 20.515 1.00 97.19 88 ALA A O 1
ATOM 697 N N . ARG A 1 89 ? -16.290 8.391 19.160 1.00 95.75 89 ARG A N 1
ATOM 698 C C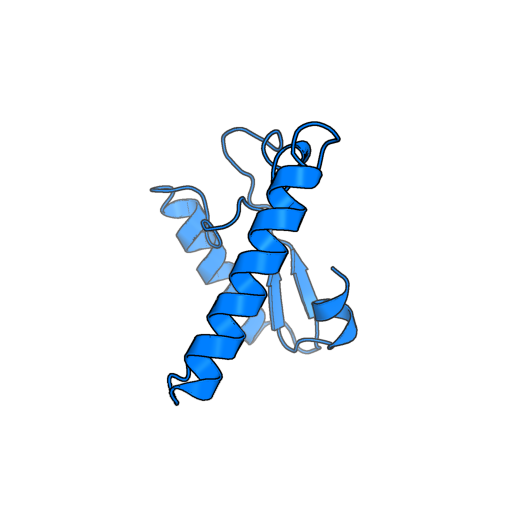A . ARG A 1 89 ? -17.221 8.552 18.034 1.00 95.75 89 ARG A CA 1
ATOM 699 C C . ARG A 1 89 ? -17.741 7.205 17.538 1.00 95.75 89 ARG A C 1
ATOM 701 O O . ARG A 1 89 ? -18.943 7.004 17.503 1.00 95.75 89 ARG A O 1
ATOM 708 N N . ARG A 1 90 ? -16.852 6.240 17.270 1.00 94.00 90 ARG A N 1
ATOM 709 C CA . ARG A 1 90 ? -17.254 4.884 16.842 1.00 94.00 90 ARG A CA 1
ATOM 710 C C . ARG A 1 90 ? -18.160 4.181 17.859 1.00 94.00 90 ARG A C 1
ATOM 712 O O . ARG A 1 90 ? -19.044 3.429 17.461 1.00 94.00 90 ARG A O 1
ATOM 719 N N . ALA A 1 91 ? -17.936 4.391 19.157 1.00 95.56 91 ALA A N 1
ATOM 720 C CA . ALA A 1 91 ? -18.790 3.836 20.204 1.00 95.56 91 ALA A CA 1
ATOM 721 C C . ALA A 1 91 ? -20.181 4.495 20.222 1.00 95.56 91 ALA A C 1
ATOM 723 O O . ALA A 1 91 ? -21.178 3.787 20.351 1.00 95.56 91 ALA A O 1
ATOM 724 N N . ALA A 1 92 ? -20.249 5.819 20.048 1.00 95.69 92 ALA A N 1
ATOM 725 C CA . ALA A 1 92 ? -21.504 6.559 19.944 1.00 95.69 92 ALA A CA 1
ATOM 726 C C . ALA A 1 92 ? -22.298 6.168 18.687 1.00 95.69 92 ALA A C 1
ATOM 728 O O . ALA A 1 92 ? -23.476 5.842 18.804 1.00 95.69 92 ALA A O 1
ATOM 729 N N . ASP A 1 93 ? -21.641 6.105 17.523 1.00 95.69 93 ASP A N 1
ATOM 730 C CA . ASP A 1 93 ? -22.243 5.663 16.257 1.00 95.69 93 ASP A CA 1
ATOM 731 C C . ASP A 1 93 ? -22.862 4.265 16.424 1.00 95.69 93 ASP A C 1
ATOM 733 O O . ASP A 1 93 ? -24.038 4.049 16.130 1.00 95.69 93 ASP A O 1
ATOM 737 N N . LYS A 1 94 ? -22.104 3.330 17.017 1.00 94.38 94 LYS A N 1
ATOM 738 C CA . LYS A 1 94 ? -22.583 1.972 17.305 1.00 94.38 94 LYS A CA 1
ATOM 739 C C . LYS A 1 94 ? -23.789 1.963 18.253 1.00 94.38 94 LYS A C 1
ATOM 741 O O . LYS A 1 94 ? -24.709 1.178 18.041 1.00 94.38 94 LYS A O 1
ATOM 746 N N . ALA A 1 95 ? -23.803 2.810 19.284 1.00 94.62 95 ALA A N 1
ATOM 747 C CA . ALA A 1 95 ? -24.931 2.920 20.216 1.00 94.62 95 ALA A CA 1
ATOM 748 C C . ALA A 1 95 ? -26.194 3.500 19.554 1.00 94.62 95 ALA A C 1
ATOM 750 O O . ALA A 1 95 ? -27.304 3.163 19.955 1.00 94.62 95 ALA A O 1
ATOM 751 N N . GLN A 1 96 ? -26.027 4.326 18.519 1.00 94.38 96 GLN A N 1
ATOM 752 C CA . GLN A 1 96 ? -27.112 4.870 17.696 1.00 94.38 96 GLN A CA 1
ATOM 753 C C . GLN A 1 96 ? -27.570 3.912 16.583 1.00 94.38 96 GLN A C 1
ATOM 755 O O . GLN A 1 96 ? -28.435 4.264 15.786 1.00 94.38 96 GLN A O 1
ATOM 760 N N . GLY A 1 97 ? -27.004 2.702 16.509 1.00 93.06 97 GLY A N 1
ATOM 761 C CA . GLY A 1 97 ? -27.330 1.720 15.474 1.00 93.06 97 GLY A CA 1
ATOM 762 C C . GLY A 1 97 ? -26.711 2.020 14.106 1.00 93.06 97 GLY A C 1
ATOM 763 O O . GLY A 1 97 ? -27.046 1.352 13.131 1.00 93.06 97 GLY A O 1
ATOM 764 N N . LEU A 1 98 ? -25.796 2.990 14.017 1.00 87.06 98 LEU A N 1
ATOM 765 C CA . LEU A 1 98 ? -25.036 3.264 12.804 1.00 87.06 98 LEU A CA 1
ATOM 766 C C . LEU A 1 98 ? -23.906 2.233 12.691 1.00 87.06 98 LEU A C 1
ATOM 768 O O . LEU A 1 98 ? -22.926 2.259 13.439 1.00 87.06 98 LEU A O 1
ATOM 772 N N . THR A 1 99 ? -24.044 1.302 11.752 1.00 79.81 99 THR A N 1
ATOM 773 C CA . THR A 1 99 ? -22.987 0.360 11.367 1.00 79.81 99 THR A CA 1
ATOM 774 C C . THR A 1 99 ? -22.309 0.839 10.092 1.00 79.81 99 THR A C 1
ATOM 776 O O . THR A 1 99 ? -22.987 1.150 9.114 1.00 79.81 99 THR A O 1
ATOM 779 N N . ARG A 1 100 ? -20.975 0.898 10.117 1.00 62.47 100 ARG A N 1
ATOM 780 C CA . ARG A 1 100 ? -20.148 1.081 8.921 1.00 62.47 100 ARG A CA 1
ATOM 781 C C . ARG A 1 100 ? -19.932 -0.252 8.218 1.00 62.47 100 ARG A C 1
ATOM 783 O O . ARG A 1 100 ? -19.724 -1.242 8.954 1.00 62.47 100 ARG A O 1
#